Protein AF-A0AAV6YTN3-F1 (afdb_monomer_lite)

pLDDT: mean 78.55, std 11.39, range [34.31, 90.19]

InterPro domains:
  IPR000198 Rho GTPase-activating protein domain [PF00620] (60-173)
  IPR000198 Rho GTPase-activating protein domain [PS50238] (41-180)
  IPR000198 Rho GTPase-activating protein domain [SM00324] (57-180)
  IPR008936 Rho GTPase activation protein [G3DSA:1.10.555.10] (21-176)
  IPR008936 Rho GTPase activation protein [SSF48350] (35-173)

Sequence (180 aa):
MKQVPTLALIELTALWDVLGLDFKRNKAVKRRPADSRLFGVPLNTLLEHDRKLISQTQVPLILQAILNCVEKNGLELQGILRICGSQARIKSLQQRLERNFYAGLFSWDEVNPHDAAGLLKLFLRELPAPLLTAEYLPAFTAVQKITDLKQRLQALNLLILVLPEANRSTLKVPLLDTSL

Foldseek 3Di:
DVCQLVVLVVVLVVLCVVVVHDQAFDDFQQADQDPFPQALDALVSQQVVVCVVPVPDLERPVLVLLVCLLVVQPPPPPQQLNAADDPVVLVVVVVCCSPCVVVVNDDSPPDDSNSSSNNNVRRQVSHSAHLLGRGCVVVLVRLVVDPDPVSSVSSVVSSLSNDDSSSNVNVCVVVPPPPD

Structure (mmCIF, N/CA/C/O backbone):
data_AF-A0AAV6YTN3-F1
#
_entry.id   AF-A0AAV6YTN3-F1
#
loop_
_atom_site.group_PDB
_atom_site.id
_atom_site.type_symbol
_atom_site.label_atom_id
_atom_site.label_alt_id
_atom_site.label_comp_id
_atom_site.label_asym_id
_atom_site.label_entity_id
_atom_site.label_seq_id
_atom_site.pdbx_PDB_ins_code
_atom_site.Cartn_x
_atom_site.Cartn_y
_atom_site.Cartn_z
_atom_site.occupancy
_atom_site.B_iso_or_equiv
_atom_site.auth_seq_id
_atom_site.auth_comp_id
_atom_site.auth_asym_id
_atom_site.auth_atom_id
_atom_site.pdbx_PDB_model_num
ATOM 1 N N . MET A 1 1 ? -9.949 -19.555 10.044 1.00 47.38 1 MET A N 1
ATOM 2 C CA . MET A 1 1 ? -9.501 -18.254 10.601 1.00 47.38 1 MET A CA 1
ATOM 3 C C . MET A 1 1 ? -10.441 -17.068 10.281 1.00 47.38 1 MET A C 1
ATOM 5 O O . MET A 1 1 ? -10.009 -15.927 10.353 1.00 47.38 1 MET A O 1
ATOM 9 N N . LYS A 1 2 ? -11.743 -17.280 9.996 1.00 49.53 2 LYS A N 1
ATOM 10 C CA . LYS A 1 2 ? -12.694 -16.194 9.647 1.00 49.53 2 LYS A CA 1
ATOM 11 C C . LYS A 1 2 ? -13.271 -15.418 10.850 1.00 49.53 2 LYS A C 1
ATOM 13 O O . LYS A 1 2 ? -13.995 -14.456 10.646 1.00 49.53 2 LYS A O 1
ATOM 18 N N . GLN A 1 3 ? -12.974 -15.831 12.086 1.00 57.78 3 GLN A N 1
ATOM 19 C CA . GLN A 1 3 ? -13.574 -15.257 13.302 1.00 57.78 3 GLN A CA 1
ATOM 20 C C . GLN A 1 3 ? -12.859 -13.997 13.812 1.00 57.78 3 GLN A C 1
ATOM 22 O O . GLN A 1 3 ? -13.493 -13.147 14.426 1.00 57.78 3 GLN A O 1
ATOM 27 N N . VAL A 1 4 ? -11.564 -13.846 13.521 1.00 64.75 4 VAL A N 1
ATOM 28 C CA . VAL A 1 4 ? -10.743 -12.718 13.993 1.00 64.75 4 VAL A CA 1
ATOM 29 C C . VAL A 1 4 ? -11.289 -11.346 13.564 1.00 64.75 4 VAL A C 1
ATOM 31 O O . VAL A 1 4 ? -11.424 -10.494 14.438 1.00 64.75 4 VAL A O 1
ATOM 34 N N . PRO A 1 5 ? -11.647 -11.097 12.285 1.00 70.25 5 PRO A N 1
ATOM 35 C CA . PRO A 1 5 ? -12.174 -9.788 11.895 1.00 70.25 5 PRO A CA 1
ATOM 36 C C . PRO A 1 5 ? -13.543 -9.505 12.522 1.00 70.25 5 PRO A C 1
ATOM 38 O O . PRO A 1 5 ? -13.809 -8.369 12.892 1.00 70.25 5 PRO A O 1
ATOM 41 N N . THR A 1 6 ? -14.391 -10.522 12.701 1.00 73.75 6 THR A N 1
ATOM 42 C CA . THR A 1 6 ? -15.710 -10.368 13.335 1.00 73.75 6 THR A CA 1
ATOM 43 C C . THR A 1 6 ? -15.588 -10.013 14.814 1.00 73.75 6 THR A C 1
ATOM 45 O O . THR A 1 6 ? -16.258 -9.097 15.275 1.00 73.75 6 THR A O 1
ATOM 48 N N . LEU A 1 7 ? -14.709 -10.697 15.550 1.00 77.12 7 LEU A N 1
ATOM 49 C CA . LEU A 1 7 ? -14.451 -10.403 16.962 1.00 77.12 7 LEU A CA 1
ATOM 50 C C . LEU A 1 7 ? -13.811 -9.025 17.135 1.00 77.12 7 LEU A C 1
ATOM 52 O O . LEU A 1 7 ? -14.263 -8.243 17.962 1.00 77.12 7 LEU A O 1
ATOM 56 N N . ALA A 1 8 ? -12.821 -8.694 16.300 1.00 78.25 8 ALA A N 1
ATOM 57 C CA . ALA A 1 8 ? -12.204 -7.372 16.312 1.00 78.25 8 ALA A CA 1
ATOM 58 C C . ALA A 1 8 ? -13.229 -6.269 16.026 1.00 78.25 8 ALA A C 1
ATOM 60 O O . ALA A 1 8 ? -13.164 -5.211 16.636 1.00 78.25 8 ALA A O 1
ATOM 61 N N . LEU A 1 9 ? -14.193 -6.521 15.139 1.00 78.31 9 LEU A N 1
ATOM 62 C CA . LEU A 1 9 ? -15.259 -5.578 14.828 1.00 78.31 9 LEU A CA 1
ATOM 63 C C . LEU A 1 9 ? -16.218 -5.363 16.001 1.00 78.31 9 LEU A C 1
ATOM 65 O O . LEU A 1 9 ? -16.607 -4.226 16.233 1.00 78.31 9 LEU A O 1
ATOM 69 N N . ILE A 1 10 ? -16.577 -6.427 16.724 1.00 80.62 10 ILE A N 1
ATOM 70 C CA . ILE A 1 10 ? -17.443 -6.355 17.911 1.00 80.62 10 ILE A CA 1
ATOM 71 C C . ILE A 1 10 ? -16.754 -5.551 19.021 1.00 80.62 10 ILE A C 1
ATOM 73 O O . ILE A 1 10 ? -17.337 -4.607 19.552 1.00 80.62 10 ILE A O 1
ATOM 77 N N . GLU A 1 11 ? -15.496 -5.879 19.316 1.00 82.62 11 GLU A N 1
ATOM 78 C CA . GLU A 1 11 ? -14.662 -5.153 20.283 1.00 82.62 11 GLU A CA 1
ATOM 79 C C . GLU A 1 11 ? -14.491 -3.682 19.888 1.00 82.62 11 GLU A C 1
ATOM 81 O O . GLU A 1 11 ? -14.585 -2.784 20.722 1.00 82.62 11 GLU A O 1
ATOM 86 N N . LEU A 1 12 ? -14.295 -3.417 18.594 1.00 80.94 12 LEU A N 1
ATOM 87 C CA . LEU A 1 12 ? -14.187 -2.064 18.062 1.00 80.94 12 LEU A CA 1
ATOM 88 C C . LEU A 1 12 ? -15.485 -1.279 18.266 1.00 80.94 12 LEU A C 1
ATOM 90 O O . LEU A 1 12 ? -15.439 -0.145 18.728 1.00 80.94 12 LEU A O 1
ATOM 94 N N . THR A 1 13 ? -16.641 -1.866 17.950 1.00 81.19 13 THR A N 1
ATOM 95 C CA . THR A 1 13 ? -17.933 -1.198 18.158 1.00 81.19 13 THR A CA 1
ATOM 96 C C . THR A 1 13 ? -18.202 -0.934 19.636 1.00 81.19 13 THR A C 1
ATOM 98 O O . THR A 1 13 ? -18.560 0.187 19.977 1.00 81.19 13 THR A O 1
ATOM 101 N N . ALA A 1 14 ? -17.908 -1.896 20.516 1.00 83.75 14 ALA A N 1
ATOM 102 C CA . ALA A 1 14 ? -18.061 -1.721 21.958 1.00 83.75 14 ALA A CA 1
ATOM 103 C C . ALA A 1 14 ? -17.159 -0.599 22.500 1.00 83.75 14 ALA A C 1
ATOM 105 O O . ALA A 1 14 ? -17.589 0.220 23.309 1.00 83.75 14 ALA A O 1
ATOM 106 N N . LEU A 1 15 ? -15.914 -0.519 22.020 1.00 81.38 15 LEU A N 1
ATOM 107 C CA . LEU A 1 15 ? -14.994 0.555 22.383 1.00 81.38 15 LEU A CA 1
ATOM 108 C C . LEU A 1 15 ? -15.483 1.921 21.876 1.00 81.38 15 LEU A C 1
ATOM 110 O O . LEU A 1 15 ? -15.355 2.908 22.592 1.00 81.38 15 LEU A O 1
ATOM 114 N N . TRP A 1 16 ? -16.072 1.997 20.680 1.00 80.69 16 TRP A N 1
ATOM 115 C CA . TRP A 1 16 ? -16.677 3.236 20.176 1.00 80.69 16 TRP A CA 1
ATOM 116 C C . TRP A 1 16 ? -17.875 3.682 21.020 1.00 80.69 16 TRP A C 1
ATOM 118 O O . TRP A 1 16 ? -17.958 4.867 21.343 1.00 80.69 16 TRP A O 1
ATOM 128 N N . ASP A 1 17 ? -18.739 2.749 21.430 1.00 82.75 17 ASP A N 1
ATOM 129 C CA . ASP A 1 17 ? -19.892 3.031 22.293 1.00 82.75 17 ASP A CA 1
ATOM 130 C C . ASP A 1 17 ? -19.453 3.572 23.663 1.00 82.75 17 ASP A C 1
ATOM 132 O O . ASP A 1 17 ? -19.973 4.587 24.125 1.00 82.75 17 ASP A O 1
ATOM 136 N N . VAL A 1 18 ? -18.436 2.960 24.285 1.00 83.00 18 VAL A N 1
ATOM 137 C CA . VAL A 1 18 ? -17.857 3.432 25.562 1.00 83.00 18 VAL A CA 1
ATOM 138 C C . VAL A 1 18 ? -17.276 4.843 25.437 1.00 83.00 18 VAL A C 1
ATOM 140 O O . VAL A 1 18 ? -17.338 5.627 26.383 1.00 83.00 18 VAL A O 1
ATOM 143 N N . LEU A 1 19 ? -16.719 5.181 24.274 1.00 77.81 19 LEU A N 1
ATOM 144 C CA . LEU A 1 19 ? -16.116 6.487 24.004 1.00 77.81 19 LEU A CA 1
ATOM 145 C C . LEU A 1 19 ? -17.117 7.530 23.487 1.00 77.81 19 LEU A C 1
ATOM 147 O O . LEU A 1 19 ? -16.717 8.666 23.226 1.00 77.81 19 LEU A O 1
ATOM 151 N N . GLY A 1 20 ? -18.393 7.167 23.314 1.00 73.38 20 GLY A N 1
ATOM 152 C CA . GLY A 1 20 ? -19.415 8.046 22.742 1.00 73.38 20 GLY A CA 1
ATOM 153 C C . GLY A 1 20 ? -19.105 8.474 21.303 1.00 73.38 20 GLY A C 1
ATOM 154 O O . GLY A 1 20 ? -19.479 9.571 20.884 1.00 73.38 20 GLY A O 1
ATOM 155 N N . LEU A 1 21 ? -18.368 7.651 20.552 1.00 73.31 21 LEU A N 1
ATOM 156 C CA . LEU A 1 21 ? -17.976 7.933 19.176 1.00 73.31 21 LEU A CA 1
ATOM 157 C C . LEU A 1 21 ? -18.922 7.241 18.194 1.00 73.31 21 LEU A C 1
ATOM 159 O O . LEU A 1 21 ? -19.184 6.048 18.281 1.00 73.31 21 LEU A O 1
ATOM 163 N N . ASP A 1 22 ? -19.348 7.980 17.173 1.00 67.44 22 ASP A N 1
ATOM 164 C CA . ASP A 1 22 ? -20.139 7.432 16.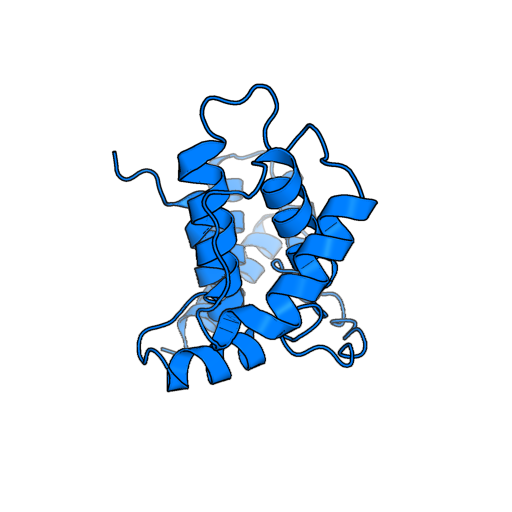073 1.00 67.44 22 ASP A CA 1
ATOM 165 C C . ASP A 1 22 ? -19.269 6.559 15.160 1.00 67.44 22 ASP A C 1
ATOM 167 O O . ASP A 1 22 ? -18.360 7.044 14.466 1.00 67.44 22 ASP A O 1
ATOM 171 N N . PHE A 1 23 ? -19.548 5.258 15.133 1.00 63.81 23 PHE A N 1
ATOM 172 C CA . PHE A 1 23 ? -18.863 4.337 14.242 1.00 63.81 23 PHE A CA 1
ATOM 173 C C . PHE A 1 23 ? -19.469 4.410 12.831 1.00 63.81 23 PHE A C 1
ATOM 175 O O . PHE A 1 23 ? -20.419 3.713 12.473 1.00 63.81 23 PHE A O 1
ATOM 182 N N . LYS A 1 24 ? -18.904 5.289 11.999 1.00 65.62 24 LYS A N 1
ATOM 183 C CA . LYS A 1 24 ? -19.321 5.454 10.600 1.00 65.62 24 LYS A CA 1
ATOM 184 C C . LYS A 1 24 ? -18.522 4.528 9.694 1.00 65.62 24 LYS A C 1
ATOM 186 O O . LYS A 1 24 ? -17.304 4.450 9.808 1.00 65.62 24 LYS A O 1
ATOM 191 N N . ARG A 1 25 ? -19.207 3.874 8.754 1.00 62.53 25 ARG A N 1
ATOM 192 C CA . ARG A 1 25 ? -18.596 3.153 7.630 1.00 62.53 25 ARG A CA 1
ATOM 193 C C . ARG A 1 25 ? -18.998 3.812 6.323 1.00 62.53 25 ARG A C 1
ATOM 195 O O . ARG A 1 25 ? -20.175 4.099 6.117 1.00 62.53 25 ARG A O 1
ATOM 202 N N . ASN A 1 26 ? -18.045 4.019 5.422 1.00 65.50 26 ASN A N 1
ATOM 203 C CA . ASN A 1 26 ? -18.368 4.485 4.074 1.00 65.50 26 ASN A CA 1
ATOM 204 C C . ASN A 1 26 ? -18.671 3.309 3.146 1.00 65.50 26 ASN A C 1
ATOM 206 O O . ASN A 1 26 ? -18.042 2.255 3.220 1.00 65.50 26 ASN A O 1
ATOM 210 N N . LYS A 1 27 ? -19.575 3.518 2.186 1.00 54.75 27 LYS A N 1
ATOM 211 C CA . LYS A 1 27 ? -19.738 2.584 1.069 1.00 54.75 27 LYS A CA 1
ATOM 212 C C . LYS A 1 27 ? -18.446 2.591 0.249 1.00 54.75 27 LYS A C 1
ATOM 214 O O . LYS A 1 27 ? -18.017 3.648 -0.215 1.00 54.75 27 LYS A O 1
ATOM 219 N N . ALA A 1 28 ? -17.811 1.433 0.080 1.00 58.12 28 ALA A N 1
ATOM 220 C CA . ALA A 1 28 ? -16.585 1.334 -0.702 1.00 58.12 28 ALA A CA 1
ATOM 221 C C . ALA A 1 28 ? -16.853 1.732 -2.164 1.00 58.12 28 ALA A C 1
ATOM 223 O O . ALA A 1 28 ? -17.502 1.000 -2.914 1.00 58.12 28 ALA A O 1
ATOM 224 N N . VAL A 1 29 ? -16.352 2.899 -2.578 1.00 55.47 29 VAL A N 1
ATOM 225 C CA . VAL A 1 29 ? -16.384 3.319 -3.981 1.00 55.47 29 VAL A CA 1
ATOM 226 C C . VAL A 1 29 ? -15.325 2.510 -4.721 1.00 55.47 29 VAL A C 1
ATOM 228 O O . VAL A 1 29 ? -14.130 2.775 -4.601 1.00 55.47 29 VAL A O 1
ATOM 231 N N . LYS A 1 30 ? -15.761 1.489 -5.462 1.00 54.38 30 LYS A N 1
ATOM 232 C CA . LYS A 1 30 ? -14.887 0.716 -6.349 1.00 54.38 30 LYS A CA 1
ATOM 233 C C . LYS A 1 30 ? -14.545 1.586 -7.557 1.00 54.38 30 LYS A C 1
ATOM 235 O O . LYS A 1 30 ? -15.427 1.894 -8.358 1.00 54.38 30 LYS A O 1
ATOM 240 N N . ARG A 1 31 ? -13.285 2.003 -7.694 1.00 57.72 31 ARG A N 1
ATOM 241 C CA . ARG A 1 31 ? -12.811 2.600 -8.951 1.00 57.72 31 ARG A CA 1
ATOM 242 C C . ARG A 1 31 ? -12.774 1.516 -10.029 1.00 57.72 31 ARG A C 1
ATOM 244 O O . ARG A 1 31 ? -12.518 0.352 -9.719 1.00 57.72 31 ARG A O 1
ATOM 251 N N . ARG A 1 32 ? -13.075 1.889 -11.279 1.00 52.12 32 ARG A N 1
ATOM 252 C CA . ARG A 1 32 ? -13.002 0.953 -12.410 1.00 52.12 32 ARG A CA 1
ATOM 253 C C . ARG A 1 32 ? -11.574 0.393 -12.498 1.00 52.12 32 ARG A C 1
ATOM 255 O O . ARG A 1 32 ? -10.643 1.188 -12.374 1.00 52.12 32 ARG A O 1
ATOM 262 N N . PRO A 1 33 ? -11.399 -0.928 -12.675 1.00 55.22 33 PRO A N 1
ATOM 263 C CA . PRO A 1 33 ? -10.077 -1.494 -12.901 1.00 55.22 33 PRO A CA 1
ATOM 264 C C . PRO A 1 33 ? -9.493 -0.885 -14.178 1.00 55.22 33 PRO A C 1
ATOM 266 O O . PRO A 1 33 ? -10.201 -0.749 -15.179 1.00 55.22 33 PRO A O 1
ATOM 269 N N . ALA A 1 34 ? -8.234 -0.459 -14.116 1.00 57.00 34 ALA A N 1
ATOM 270 C CA . ALA A 1 34 ? -7.503 -0.041 -15.306 1.00 57.00 34 ALA A CA 1
ATOM 271 C C . ALA A 1 34 ? -7.231 -1.265 -16.199 1.00 57.00 34 ALA A C 1
ATOM 273 O O . ALA A 1 34 ? -7.114 -2.378 -15.689 1.00 57.00 34 ALA A O 1
ATOM 274 N N . ASP A 1 35 ? -7.084 -1.060 -17.512 1.00 57.66 35 ASP A N 1
ATOM 275 C CA . ASP A 1 35 ? -6.676 -2.092 -18.487 1.00 57.66 35 ASP A CA 1
ATOM 276 C C . ASP A 1 35 ? -5.165 -2.407 -18.371 1.00 57.66 35 ASP A C 1
ATOM 278 O O . ASP A 1 35 ? -4.413 -2.444 -19.340 1.00 57.66 35 ASP A O 1
ATOM 282 N N . SER A 1 36 ? -4.679 -2.531 -17.137 1.00 65.62 36 SER A N 1
ATOM 283 C CA . SER A 1 36 ? -3.283 -2.788 -16.805 1.00 65.62 36 SER A CA 1
ATOM 284 C C . SER A 1 36 ? -3.159 -4.115 -16.068 1.00 65.62 36 SER A C 1
ATOM 286 O O . SER A 1 36 ? -4.087 -4.587 -15.416 1.00 65.62 36 SER A O 1
ATOM 288 N N . ARG A 1 37 ? -1.989 -4.746 -16.201 1.00 72.50 37 ARG A N 1
ATOM 289 C CA . ARG A 1 37 ? -1.672 -6.042 -15.586 1.00 72.50 37 ARG A CA 1
ATOM 290 C C . ARG A 1 37 ? -1.048 -5.917 -14.195 1.00 72.50 37 ARG A C 1
ATOM 292 O O . ARG A 1 37 ? -0.989 -6.913 -13.485 1.00 72.50 37 ARG A O 1
ATOM 299 N N . LEU A 1 38 ? -0.577 -4.727 -13.813 1.00 81.38 38 LEU A N 1
ATOM 300 C CA . LEU A 1 38 ? 0.134 -4.497 -12.546 1.00 81.38 38 LEU A CA 1
ATOM 301 C C . LEU A 1 38 ? -0.414 -3.300 -11.768 1.00 81.38 38 LEU A C 1
ATOM 303 O O . LEU A 1 38 ? -0.691 -3.415 -10.576 1.00 81.38 38 LEU A O 1
ATOM 307 N N . PHE A 1 39 ? -0.565 -2.149 -12.422 1.00 84.88 39 PHE A N 1
ATOM 308 C CA . PHE A 1 39 ? -1.010 -0.910 -11.783 1.00 84.88 39 PHE A CA 1
ATOM 309 C C . PHE A 1 39 ? -2.524 -0.760 -11.936 1.00 84.88 39 PHE A C 1
ATOM 311 O O . PHE A 1 39 ? -3.102 -1.153 -12.940 1.00 84.88 39 PHE A O 1
ATOM 318 N N . GLY A 1 40 ? -3.214 -0.231 -10.925 1.00 82.50 40 GLY A N 1
ATOM 319 C CA . GLY A 1 40 ? -4.677 -0.094 -10.985 1.00 82.50 40 GLY A CA 1
ATOM 320 C C . GLY A 1 40 ? -5.473 -1.402 -10.904 1.00 82.50 40 GLY A C 1
ATOM 321 O O . GLY A 1 40 ? -6.697 -1.389 -11.051 1.00 82.50 40 GLY A O 1
ATOM 322 N N . VAL A 1 41 ? -4.800 -2.518 -10.618 1.00 84.81 41 VAL A N 1
ATOM 323 C CA . VAL A 1 41 ? -5.403 -3.837 -10.392 1.00 84.81 41 VAL A CA 1
ATOM 324 C C . VAL A 1 41 ? -5.708 -4.017 -8.896 1.00 84.81 41 VAL A C 1
ATOM 326 O O . VAL A 1 41 ? -4.932 -3.565 -8.050 1.00 84.81 41 VAL A O 1
ATOM 329 N N . PRO A 1 42 ? -6.829 -4.658 -8.511 1.00 85.00 42 PRO A N 1
ATOM 330 C CA . PRO A 1 42 ? -7.098 -4.975 -7.111 1.00 85.00 42 PRO A CA 1
ATOM 331 C C . PRO A 1 42 ? -5.997 -5.846 -6.488 1.00 85.00 42 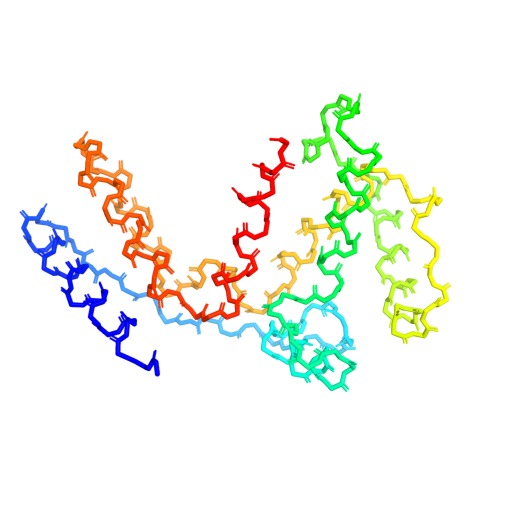PRO A C 1
ATOM 333 O O . PRO A 1 42 ? -5.562 -6.823 -7.094 1.00 85.00 42 PRO A O 1
ATOM 336 N N . LEU A 1 43 ? -5.617 -5.554 -5.236 1.00 84.12 43 LEU A N 1
ATOM 337 C CA . LEU A 1 43 ? -4.589 -6.315 -4.505 1.00 84.12 43 LEU A CA 1
ATOM 338 C C . LEU A 1 43 ? -4.869 -7.821 -4.474 1.00 84.12 43 LEU A C 1
ATOM 340 O O . LEU A 1 43 ? -3.947 -8.609 -4.631 1.00 84.12 43 LEU A O 1
ATOM 344 N N . ASN A 1 44 ? -6.134 -8.222 -4.309 1.00 83.31 44 ASN A N 1
ATOM 345 C CA . ASN A 1 44 ? -6.509 -9.637 -4.317 1.00 83.31 44 ASN A CA 1
ATOM 346 C C . ASN A 1 44 ? -6.153 -10.309 -5.647 1.00 83.31 44 ASN A C 1
ATOM 348 O O . ASN A 1 44 ? -5.559 -11.375 -5.632 1.00 83.31 44 ASN A O 1
ATOM 352 N N . THR A 1 45 ? -6.431 -9.654 -6.775 1.00 85.69 45 THR A N 1
ATOM 353 C CA . THR A 1 45 ? -6.133 -10.188 -8.109 1.00 85.69 45 THR A CA 1
ATOM 354 C C . THR A 1 45 ? -4.629 -10.292 -8.354 1.00 85.69 45 THR A C 1
ATOM 356 O O . THR A 1 45 ? -4.169 -11.300 -8.887 1.00 85.69 45 THR A O 1
ATOM 359 N N . LEU A 1 46 ? -3.851 -9.294 -7.912 1.00 85.12 46 LEU A N 1
ATOM 360 C CA . LEU A 1 46 ? -2.385 -9.363 -7.952 1.00 85.12 46 LEU A CA 1
ATOM 361 C C . LEU A 1 46 ? -1.864 -10.534 -7.109 1.00 85.12 46 LEU A C 1
ATOM 363 O O . LEU A 1 46 ? -1.066 -11.330 -7.588 1.00 85.12 46 LEU A O 1
ATOM 367 N N . LEU A 1 47 ? -2.374 -10.696 -5.886 1.00 85.88 47 LEU A N 1
ATOM 368 C CA . LEU A 1 47 ? -1.992 -11.796 -5.000 1.00 85.88 47 LEU A CA 1
ATOM 369 C C . LEU A 1 47 ? -2.393 -13.167 -5.543 1.00 85.88 47 LEU A C 1
ATOM 371 O O . LEU A 1 47 ? -1.636 -14.117 -5.396 1.00 85.88 47 LEU A O 1
ATOM 375 N N . GLU A 1 48 ? -3.567 -13.302 -6.153 1.00 85.94 48 GLU A N 1
ATOM 376 C CA . GLU A 1 48 ? -4.003 -14.551 -6.783 1.00 85.94 48 GLU A CA 1
ATOM 377 C C . GLU A 1 48 ? -3.082 -14.948 -7.937 1.00 85.94 48 GLU A C 1
ATOM 379 O O . GLU A 1 48 ? -2.768 -16.127 -8.091 1.00 85.94 48 GLU A O 1
ATOM 384 N N . HIS A 1 49 ? -2.630 -13.976 -8.731 1.00 84.94 49 HIS A N 1
ATOM 385 C CA . HIS A 1 49 ? -1.648 -14.208 -9.783 1.00 84.94 49 HIS A CA 1
ATOM 386 C C . HIS A 1 49 ? -0.278 -14.580 -9.197 1.00 84.94 49 HIS A C 1
ATOM 388 O O . HIS A 1 49 ? 0.296 -15.601 -9.569 1.00 84.94 49 HIS A O 1
ATOM 394 N N . ASP A 1 50 ? 0.205 -13.818 -8.217 1.00 86.19 50 ASP A N 1
ATOM 395 C CA . ASP A 1 50 ? 1.504 -14.044 -7.581 1.00 86.19 50 ASP A CA 1
ATOM 396 C C . ASP A 1 50 ? 1.562 -15.369 -6.811 1.00 86.19 50 ASP A C 1
ATOM 398 O O . ASP A 1 50 ? 2.598 -16.028 -6.799 1.00 86.19 50 ASP A O 1
ATOM 402 N N . ARG A 1 51 ? 0.449 -15.812 -6.215 1.00 85.31 51 ARG A N 1
ATOM 403 C CA . ARG A 1 51 ? 0.340 -17.110 -5.528 1.00 85.31 51 ARG A CA 1
ATOM 404 C C . ARG A 1 51 ? 0.453 -18.304 -6.468 1.00 85.31 51 ARG A C 1
ATOM 406 O O . ARG A 1 51 ? 0.837 -19.376 -6.016 1.00 85.31 51 ARG A O 1
ATOM 413 N N . LYS A 1 52 ? 0.144 -18.141 -7.759 1.00 83.94 52 LYS A N 1
ATOM 414 C CA . LYS A 1 52 ? 0.388 -19.191 -8.765 1.00 83.94 52 LYS A CA 1
ATOM 415 C C . LYS A 1 52 ? 1.876 -19.371 -9.053 1.00 83.94 52 LYS A C 1
ATOM 417 O O . LYS A 1 52 ? 2.278 -20.458 -9.443 1.00 83.94 52 LYS A O 1
ATOM 422 N N . LEU A 1 53 ? 2.667 -18.314 -8.875 1.00 81.19 53 LEU A N 1
ATOM 423 C CA . LEU A 1 53 ? 4.119 -18.350 -9.039 1.00 81.19 53 LEU A CA 1
ATOM 424 C C . LEU A 1 53 ? 4.799 -18.788 -7.736 1.00 81.19 53 LEU A C 1
ATOM 426 O O . LEU A 1 53 ? 5.686 -19.633 -7.751 1.00 81.19 53 LEU A O 1
ATOM 430 N N . ILE A 1 54 ? 4.367 -18.219 -6.608 1.00 81.06 54 ILE A N 1
ATOM 431 C CA . ILE A 1 54 ? 4.936 -18.437 -5.278 1.00 81.06 54 ILE A CA 1
ATOM 432 C C . ILE A 1 54 ? 3.786 -18.641 -4.282 1.00 81.06 54 ILE A C 1
ATOM 434 O O . ILE A 1 54 ? 3.158 -17.689 -3.819 1.00 81.06 54 ILE A O 1
ATOM 438 N N . SER A 1 55 ? 3.523 -19.896 -3.916 1.00 72.25 55 SER A N 1
ATOM 439 C CA . SER A 1 55 ? 2.341 -20.320 -3.145 1.00 72.25 55 SER A CA 1
ATOM 440 C C . SER A 1 55 ? 2.158 -19.636 -1.782 1.00 72.25 55 SER A C 1
ATOM 442 O O . SER A 1 55 ? 1.042 -19.587 -1.268 1.00 72.25 55 SER A O 1
ATOM 444 N N . GLN A 1 56 ? 3.225 -19.095 -1.187 1.00 74.94 56 GLN A N 1
ATOM 445 C CA . GLN A 1 56 ? 3.194 -18.437 0.127 1.00 74.94 56 GLN A CA 1
ATOM 446 C C . GLN A 1 56 ? 3.125 -16.901 0.055 1.00 74.94 56 GLN A C 1
ATOM 448 O O . GLN A 1 56 ? 3.241 -16.233 1.082 1.00 74.94 56 GLN A O 1
ATOM 453 N N . THR A 1 57 ? 2.893 -16.315 -1.124 1.00 78.94 57 THR A N 1
ATOM 454 C CA . THR A 1 57 ? 2.845 -14.856 -1.276 1.00 78.94 57 THR A CA 1
ATOM 455 C C . THR A 1 57 ? 1.627 -14.243 -0.577 1.00 78.94 57 THR A C 1
ATOM 457 O O . THR A 1 57 ? 0.467 -14.494 -0.926 1.00 78.94 57 THR A O 1
ATOM 460 N N . GLN A 1 58 ? 1.897 -13.400 0.422 1.00 78.88 58 GLN A N 1
ATOM 461 C CA . GLN A 1 58 ? 0.887 -12.631 1.161 1.00 78.88 58 GLN A CA 1
ATOM 462 C C . GLN A 1 58 ? 0.851 -11.145 0.780 1.00 78.88 58 GLN A C 1
ATOM 464 O O . GLN A 1 58 ? -0.113 -10.457 1.113 1.00 78.88 58 GLN A O 1
ATOM 469 N N . VAL A 1 59 ? 1.878 -10.658 0.079 1.00 84.69 59 VAL A N 1
ATOM 470 C CA . VAL A 1 59 ? 2.025 -9.264 -0.366 1.00 84.69 59 VAL A CA 1
ATOM 471 C C . VAL A 1 59 ? 2.431 -9.257 -1.836 1.00 84.69 59 VAL A C 1
ATOM 473 O O . VAL A 1 59 ? 3.304 -10.050 -2.181 1.00 84.69 59 VAL A O 1
ATOM 476 N N . PRO A 1 60 ? 1.848 -8.405 -2.702 1.00 87.31 60 PRO A N 1
ATOM 477 C CA . PRO A 1 60 ? 2.169 -8.423 -4.125 1.00 87.31 60 PRO A CA 1
ATOM 478 C C . PRO A 1 60 ? 3.672 -8.298 -4.382 1.00 87.31 60 PRO A C 1
ATOM 480 O O . PRO A 1 60 ? 4.328 -7.427 -3.806 1.00 87.31 60 PRO A O 1
ATOM 483 N N . LEU A 1 61 ? 4.209 -9.132 -5.270 1.00 86.94 61 LEU A N 1
ATOM 484 C CA . LEU A 1 61 ? 5.646 -9.200 -5.557 1.00 86.94 61 LEU A CA 1
ATOM 485 C C . LEU A 1 61 ? 6.180 -7.864 -6.069 1.00 86.94 61 LEU A C 1
ATOM 487 O O . LEU A 1 61 ? 7.285 -7.462 -5.720 1.00 86.94 61 LEU A O 1
ATOM 491 N N . ILE A 1 62 ? 5.373 -7.144 -6.852 1.00 88.06 62 ILE A N 1
ATOM 492 C CA . ILE A 1 62 ? 5.724 -5.809 -7.342 1.00 88.06 62 ILE A CA 1
ATOM 493 C C . ILE A 1 62 ? 5.974 -4.834 -6.192 1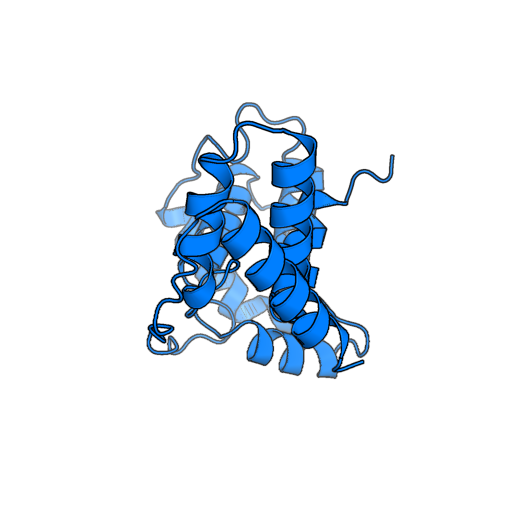.00 88.06 62 ILE A C 1
ATOM 495 O O . ILE A 1 62 ? 6.917 -4.051 -6.243 1.00 88.06 62 ILE A O 1
ATOM 499 N N . LEU A 1 63 ? 5.174 -4.909 -5.127 1.00 87.50 63 LEU A N 1
ATOM 500 C CA . LEU A 1 63 ? 5.347 -4.035 -3.978 1.00 87.50 63 LEU A CA 1
ATOM 501 C C . LEU A 1 63 ? 6.609 -4.399 -3.197 1.00 87.50 63 LEU A C 1
ATOM 503 O O . LEU A 1 63 ? 7.354 -3.501 -2.818 1.00 87.50 63 LEU A O 1
ATOM 507 N N . GLN A 1 64 ? 6.867 -5.697 -3.007 1.00 87.12 64 GLN A N 1
ATOM 508 C CA . GLN A 1 64 ? 8.091 -6.174 -2.359 1.00 87.12 64 GLN A CA 1
ATOM 509 C C . GLN A 1 64 ? 9.338 -5.724 -3.131 1.00 87.12 64 GLN A C 1
ATOM 511 O O . GLN A 1 64 ? 10.285 -5.227 -2.534 1.00 87.12 64 GLN A O 1
ATOM 516 N N . ALA A 1 65 ? 9.320 -5.822 -4.463 1.00 87.81 65 ALA A N 1
ATOM 517 C CA . ALA A 1 65 ? 10.437 -5.406 -5.305 1.00 87.81 65 ALA A CA 1
ATOM 518 C C . ALA A 1 65 ? 10.694 -3.890 -5.241 1.00 87.81 65 ALA A C 1
ATOM 520 O O . ALA A 1 65 ? 11.843 -3.464 -5.124 1.00 87.81 65 ALA A O 1
ATOM 521 N N . ILE A 1 66 ? 9.631 -3.073 -5.263 1.00 88.62 66 ILE A N 1
ATOM 522 C CA . ILE A 1 66 ? 9.750 -1.616 -5.114 1.00 88.62 66 ILE A CA 1
ATOM 523 C C . ILE A 1 66 ? 10.301 -1.258 -3.729 1.00 88.62 66 ILE A C 1
ATOM 525 O O . ILE A 1 66 ? 11.195 -0.419 -3.643 1.00 88.62 66 ILE A O 1
ATOM 529 N N . LEU A 1 67 ? 9.780 -1.874 -2.662 1.00 86.56 67 LEU A N 1
ATOM 530 C CA . LEU A 1 67 ? 10.231 -1.621 -1.291 1.00 86.56 67 LEU A CA 1
ATOM 531 C C . LEU A 1 67 ? 11.698 -2.003 -1.115 1.00 86.56 67 LEU A C 1
ATOM 533 O O . LEU A 1 67 ? 12.489 -1.136 -0.764 1.00 86.56 67 LEU A O 1
ATOM 537 N N . ASN A 1 68 ? 12.086 -3.208 -1.529 1.00 85.75 68 ASN A N 1
ATOM 538 C CA . ASN A 1 68 ? 13.472 -3.664 -1.469 1.00 85.75 68 ASN A CA 1
ATOM 539 C C . ASN A 1 68 ? 14.429 -2.735 -2.242 1.00 85.75 68 ASN A C 1
ATOM 541 O O . ASN A 1 68 ? 15.535 -2.454 -1.791 1.00 85.75 68 ASN A O 1
ATOM 545 N N . CYS A 1 69 ? 14.005 -2.199 -3.393 1.00 85.56 69 CYS A N 1
ATOM 546 C CA . CYS A 1 69 ? 14.791 -1.205 -4.131 1.00 85.56 69 CYS A CA 1
ATOM 547 C C . CYS A 1 69 ? 14.950 0.115 -3.354 1.00 85.56 69 CYS A C 1
ATOM 549 O O . CYS A 1 69 ? 16.020 0.726 -3.388 1.00 85.56 69 CYS A O 1
ATOM 551 N N . VAL A 1 70 ? 13.893 0.577 -2.680 1.00 85.62 70 VAL A N 1
ATOM 552 C CA . VAL A 1 70 ? 13.925 1.791 -1.849 1.00 85.62 70 VAL A CA 1
ATOM 553 C C . VAL A 1 70 ? 14.751 1.565 -0.581 1.00 85.62 70 VAL A C 1
ATOM 555 O O . VAL A 1 70 ? 15.462 2.472 -0.168 1.00 85.62 70 VAL A O 1
ATOM 558 N N . GLU A 1 71 ? 14.710 0.379 0.012 1.00 83.44 71 GLU A N 1
ATOM 559 C CA . GLU A 1 71 ? 15.479 0.038 1.211 1.00 83.44 71 GLU A CA 1
ATOM 560 C C . GLU A 1 71 ? 16.969 -0.109 0.893 1.00 83.44 71 GLU A C 1
ATOM 562 O O . GLU A 1 71 ? 17.798 0.559 1.505 1.00 83.44 71 GLU A O 1
ATOM 567 N N . LYS A 1 72 ? 17.321 -0.888 -0.136 1.00 81.56 72 LYS A N 1
ATOM 568 C CA . LYS A 1 72 ? 18.720 -1.127 -0.523 1.00 81.56 72 LYS A CA 1
ATOM 569 C C . LYS A 1 72 ? 19.451 0.157 -0.921 1.00 81.56 72 LYS A C 1
ATOM 571 O O . LYS A 1 72 ? 20.601 0.347 -0.544 1.00 81.56 72 LYS A O 1
ATOM 576 N N . ASN A 1 73 ? 18.794 1.025 -1.693 1.00 77.31 73 ASN A N 1
ATOM 577 C CA . ASN A 1 73 ? 19.456 2.170 -2.325 1.00 77.31 73 ASN A CA 1
ATOM 578 C C . ASN A 1 73 ? 18.999 3.531 -1.769 1.00 77.31 73 ASN A C 1
ATOM 580 O O . ASN A 1 73 ? 19.590 4.551 -2.106 1.00 77.31 73 ASN A O 1
ATOM 584 N N . GLY A 1 74 ? 17.919 3.588 -0.985 1.00 73.75 74 GLY A N 1
ATOM 585 C CA . GLY A 1 74 ? 17.265 4.837 -0.580 1.00 73.75 74 GLY A CA 1
ATOM 586 C C . GLY A 1 74 ? 17.456 5.245 0.880 1.00 73.75 74 GLY A C 1
ATOM 587 O O . GLY A 1 74 ? 17.170 6.399 1.193 1.00 73.75 74 GLY A O 1
ATOM 588 N N . LEU A 1 75 ? 17.942 4.363 1.761 1.00 75.81 75 LEU A N 1
ATOM 589 C CA . LEU A 1 75 ? 18.105 4.673 3.191 1.00 75.81 75 LEU A CA 1
ATOM 590 C C . LEU A 1 75 ? 19.165 5.752 3.459 1.00 75.81 75 LEU A C 1
ATOM 592 O O . LEU A 1 75 ? 18.991 6.572 4.356 1.00 75.81 75 LEU A O 1
ATOM 596 N N . GLU A 1 76 ? 20.221 5.805 2.648 1.00 72.88 76 GLU A N 1
ATOM 597 C CA . GLU A 1 76 ? 21.283 6.816 2.762 1.00 72.88 76 GLU A CA 1
ATOM 598 C C . GLU A 1 76 ? 20.961 8.115 1.995 1.00 72.88 76 GLU A C 1
ATOM 600 O O . GLU A 1 76 ? 21.678 9.112 2.096 1.00 72.88 76 GLU A O 1
ATOM 605 N N . LEU A 1 77 ? 19.862 8.138 1.229 1.00 77.94 77 LEU A N 1
ATOM 606 C CA . LEU A 1 77 ? 19.475 9.277 0.400 1.00 77.94 77 LEU A CA 1
ATOM 607 C C . LEU A 1 77 ? 18.640 10.297 1.174 1.00 77.94 77 LEU A C 1
ATOM 609 O O . LEU A 1 77 ? 17.562 10.013 1.705 1.00 77.94 77 LEU A O 1
ATOM 613 N N . GLN A 1 78 ? 19.097 11.550 1.154 1.00 76.31 78 GLN A N 1
ATOM 614 C CA . GLN A 1 78 ? 18.393 12.641 1.812 1.00 76.31 78 GLN A CA 1
ATOM 615 C C . GLN A 1 78 ? 16.986 12.827 1.223 1.00 76.31 78 GLN A C 1
ATOM 617 O O . GLN A 1 78 ? 16.796 13.094 0.038 1.00 76.31 78 GLN A O 1
ATOM 622 N N . GLY A 1 79 ? 15.971 12.754 2.084 1.00 78.19 79 GLY A N 1
ATOM 623 C CA . GLY A 1 79 ? 14.593 13.037 1.694 1.00 78.19 79 GLY A CA 1
ATOM 624 C C . GLY A 1 79 ? 13.949 11.966 0.812 1.00 78.19 79 GLY A C 1
ATOM 625 O O . GLY A 1 79 ? 13.029 12.301 0.062 1.00 78.19 79 GLY A O 1
ATOM 626 N N . ILE A 1 80 ? 14.379 10.704 0.902 1.00 79.31 80 ILE A N 1
ATOM 627 C CA . ILE A 1 80 ? 13.641 9.566 0.339 1.00 79.31 80 ILE A CA 1
ATOM 628 C C . ILE A 1 80 ? 12.156 9.618 0.759 1.00 79.31 80 ILE A C 1
ATOM 630 O O . ILE A 1 80 ? 11.820 10.086 1.846 1.00 79.31 80 ILE A O 1
ATOM 634 N N . LEU A 1 81 ? 11.243 9.240 -0.146 1.00 77.12 81 LEU A N 1
ATOM 635 C CA . LEU A 1 81 ? 9.772 9.365 -0.025 1.00 77.12 81 LEU A CA 1
ATOM 636 C C . LEU A 1 81 ? 9.207 10.802 0.053 1.00 77.12 81 LEU A C 1
ATOM 638 O O . LEU A 1 81 ? 8.088 11.024 -0.427 1.00 77.12 81 LEU A O 1
ATOM 642 N N . ARG A 1 82 ? 9.968 11.789 0.545 1.00 80.25 82 ARG A N 1
ATOM 643 C CA . ARG A 1 82 ? 9.601 13.218 0.557 1.00 80.25 82 ARG A CA 1
ATOM 644 C C . ARG A 1 82 ? 9.842 13.880 -0.800 1.00 80.25 82 ARG A C 1
ATOM 646 O O . ARG A 1 82 ? 8.935 14.491 -1.360 1.00 80.25 82 ARG A O 1
ATOM 653 N N . ILE A 1 83 ? 11.051 13.742 -1.337 1.00 78.06 83 ILE A N 1
ATOM 654 C CA . ILE A 1 83 ? 11.442 14.276 -2.643 1.00 78.06 83 ILE A CA 1
ATOM 655 C C . ILE A 1 83 ? 10.896 13.343 -3.723 1.00 78.06 83 ILE A C 1
ATOM 657 O O . ILE A 1 83 ? 11.049 12.122 -3.654 1.00 78.06 83 ILE A O 1
ATOM 661 N N . CYS A 1 84 ? 10.204 13.915 -4.706 1.00 71.50 84 CYS A N 1
ATOM 662 C CA . CYS A 1 84 ? 9.662 13.154 -5.824 1.00 71.50 84 CYS A CA 1
ATOM 663 C C . CYS A 1 84 ? 10.671 13.107 -6.970 1.00 71.50 84 CYS A C 1
ATOM 665 O O . CYS A 1 84 ? 11.219 14.137 -7.359 1.00 71.50 84 CYS A O 1
ATOM 667 N N . GLY A 1 85 ? 10.855 11.917 -7.538 1.00 76.38 85 GLY A N 1
ATOM 668 C CA . GLY A 1 85 ? 11.499 11.750 -8.833 1.00 76.38 85 GLY A CA 1
ATOM 669 C C . GLY A 1 85 ? 10.738 12.444 -9.971 1.00 76.38 85 GLY A C 1
ATOM 670 O O . GLY A 1 85 ? 9.621 12.944 -9.799 1.00 76.38 85 GLY A O 1
ATOM 671 N N . SER A 1 86 ? 11.330 12.463 -11.165 1.00 87.69 86 SER A N 1
ATOM 672 C CA . SER A 1 86 ? 10.687 13.058 -12.342 1.00 87.69 86 SER A CA 1
ATOM 673 C C . SER A 1 86 ? 9.450 12.253 -12.735 1.00 87.69 86 SER A C 1
ATOM 675 O O . SER A 1 86 ? 9.540 11.047 -12.967 1.00 87.69 86 SER A O 1
ATOM 677 N N . GLN A 1 87 ? 8.298 12.916 -12.885 1.00 86.56 87 GLN A N 1
ATOM 678 C CA . GLN A 1 87 ? 7.051 12.247 -13.280 1.00 86.56 87 GLN A CA 1
ATOM 679 C C . GLN A 1 87 ? 7.181 11.496 -14.613 1.00 86.56 87 GLN A C 1
ATOM 681 O O . GLN A 1 87 ? 6.601 10.424 -14.770 1.00 86.56 87 GLN A O 1
ATOM 686 N N . ALA A 1 88 ? 7.966 12.027 -15.557 1.00 88.50 88 ALA A N 1
ATOM 687 C CA . ALA A 1 88 ? 8.224 11.372 -16.836 1.00 88.50 88 ALA A CA 1
ATOM 688 C C . ALA A 1 88 ? 9.002 10.057 -16.655 1.00 88.50 88 ALA A C 1
ATOM 690 O O . ALA A 1 88 ? 8.649 9.044 -17.260 1.00 88.50 88 ALA A O 1
ATOM 691 N N . ARG A 1 89 ? 10.012 10.047 -15.772 1.00 89.19 89 ARG A N 1
ATOM 692 C CA . ARG A 1 89 ? 10.779 8.833 -15.457 1.00 89.19 89 ARG A CA 1
ATOM 693 C C . ARG A 1 89 ? 9.931 7.813 -14.713 1.00 89.19 89 ARG A C 1
ATOM 695 O O . ARG A 1 89 ? 9.956 6.649 -15.086 1.00 89.19 89 ARG A O 1
ATOM 702 N N . ILE A 1 90 ? 9.117 8.248 -13.750 1.00 90.00 90 ILE A N 1
ATOM 703 C CA . ILE A 1 90 ? 8.197 7.365 -13.016 1.00 90.00 90 ILE A CA 1
ATOM 704 C C . ILE A 1 90 ? 7.199 6.696 -13.976 1.00 90.00 90 ILE A C 1
ATOM 706 O O . ILE A 1 90 ? 7.003 5.487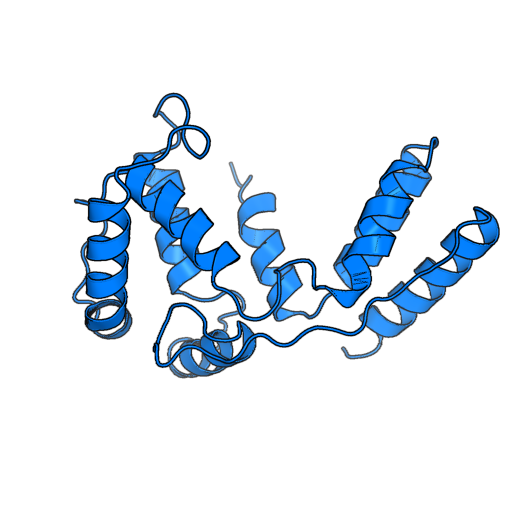 -13.899 1.00 90.00 90 ILE A O 1
ATOM 710 N N . LYS A 1 91 ? 6.608 7.442 -14.923 1.00 88.69 91 LYS A N 1
ATOM 711 C CA . LYS A 1 91 ? 5.707 6.863 -15.938 1.00 88.69 91 LYS A CA 1
ATOM 712 C C . LYS A 1 91 ? 6.419 5.891 -16.882 1.00 88.69 91 LYS A C 1
ATOM 714 O O . LYS A 1 91 ? 5.878 4.837 -17.195 1.00 88.69 91 LYS A O 1
ATOM 719 N N . SER A 1 92 ? 7.632 6.222 -17.324 1.00 89.75 92 SER A N 1
ATOM 720 C CA . SER A 1 92 ? 8.438 5.311 -18.150 1.00 89.75 92 SER A CA 1
ATOM 721 C C . SER A 1 92 ? 8.776 4.021 -17.390 1.00 89.75 92 SER A C 1
ATOM 723 O O . SER A 1 92 ? 8.643 2.918 -17.923 1.00 89.75 92 SER A O 1
ATOM 725 N N . LEU A 1 93 ? 9.129 4.144 -16.108 1.00 90.06 93 LEU A N 1
ATOM 726 C CA . LEU A 1 93 ? 9.406 3.025 -15.211 1.00 90.06 93 LEU A CA 1
ATOM 727 C C . LEU A 1 93 ? 8.179 2.123 -15.033 1.00 90.06 93 LEU A C 1
ATOM 729 O O . LEU A 1 93 ? 8.293 0.907 -15.162 1.00 90.06 93 LEU A O 1
ATOM 733 N N . GLN A 1 94 ? 7.006 2.722 -14.815 1.00 90.19 94 GLN A N 1
ATOM 734 C CA . GLN A 1 94 ? 5.724 2.022 -14.744 1.00 90.19 94 GLN A CA 1
ATOM 735 C C . GLN A 1 94 ? 5.477 1.174 -15.999 1.00 90.19 94 GLN A C 1
ATOM 737 O O . GLN A 1 94 ? 5.269 -0.031 -15.888 1.00 90.19 94 GLN A O 1
ATOM 742 N N . GLN A 1 95 ? 5.580 1.767 -17.193 1.00 88.81 95 GLN A N 1
ATOM 743 C CA . GLN A 1 95 ? 5.356 1.052 -18.457 1.00 88.81 95 GLN A CA 1
ATOM 744 C C . GLN A 1 95 ? 6.361 -0.084 -18.684 1.00 88.81 95 GLN A C 1
ATOM 746 O O . GLN A 1 95 ? 6.007 -1.144 -19.204 1.00 88.81 95 GLN A O 1
ATOM 751 N N . ARG A 1 96 ? 7.629 0.118 -18.301 1.00 88.81 96 ARG A N 1
ATOM 752 C CA . ARG A 1 96 ? 8.657 -0.933 -18.364 1.00 88.81 96 ARG A CA 1
ATOM 753 C C . ARG A 1 96 ? 8.317 -2.096 -17.436 1.00 88.81 96 ARG A C 1
ATOM 755 O O . ARG A 1 96 ? 8.476 -3.245 -17.842 1.00 88.81 96 ARG A O 1
ATOM 762 N N . LEU A 1 97 ? 7.837 -1.814 -16.227 1.00 89.44 97 LEU A N 1
ATOM 763 C CA . LEU A 1 97 ? 7.439 -2.840 -15.263 1.00 89.44 97 LEU A CA 1
ATOM 764 C C . LEU A 1 97 ? 6.221 -3.626 -15.742 1.00 89.44 97 LEU A C 1
ATOM 766 O O . LEU A 1 97 ? 6.255 -4.851 -15.723 1.00 89.44 97 LEU A O 1
ATOM 770 N N . GLU A 1 98 ? 5.194 -2.956 -16.263 1.00 87.12 98 GLU A N 1
ATOM 771 C CA . GLU A 1 98 ? 3.996 -3.613 -16.812 1.00 87.12 98 GLU A CA 1
ATOM 772 C C . GLU A 1 98 ? 4.307 -4.647 -17.897 1.00 87.12 98 GLU A C 1
ATOM 774 O O . GLU A 1 98 ? 3.584 -5.635 -18.030 1.00 87.12 98 GLU A O 1
ATOM 779 N N . ARG A 1 99 ? 5.391 -4.442 -18.654 1.00 84.81 99 ARG A N 1
ATOM 780 C CA . ARG A 1 99 ? 5.831 -5.356 -19.717 1.00 84.81 99 ARG A CA 1
ATOM 781 C C . ARG A 1 99 ? 6.777 -6.444 -19.217 1.00 84.81 99 ARG A C 1
ATOM 783 O O . ARG A 1 99 ? 6.649 -7.589 -19.634 1.00 84.81 99 ARG A O 1
ATOM 790 N N . ASN A 1 100 ? 7.721 -6.088 -18.346 1.00 86.44 100 ASN A N 1
ATOM 791 C CA . ASN A 1 100 ? 8.896 -6.922 -18.075 1.00 86.44 100 ASN A CA 1
ATOM 792 C C . ASN A 1 100 ? 8.912 -7.570 -16.685 1.00 86.44 100 ASN A C 1
ATOM 794 O O . ASN A 1 100 ? 9.718 -8.472 -16.467 1.00 86.44 100 ASN A O 1
ATOM 798 N N . PHE A 1 101 ? 8.058 -7.140 -15.749 1.00 84.94 101 PHE A N 1
ATOM 799 C CA . PHE A 1 101 ? 8.132 -7.573 -14.349 1.00 84.94 101 PHE A CA 1
ATOM 800 C C . PHE A 1 101 ? 7.963 -9.091 -14.190 1.00 84.94 101 PHE A C 1
ATOM 802 O O . PHE A 1 101 ? 8.859 -9.757 -13.682 1.00 84.94 101 PHE A O 1
ATOM 809 N N . TYR A 1 102 ? 6.868 -9.664 -14.701 1.00 82.75 102 TYR A N 1
ATOM 810 C CA . TYR A 1 102 ? 6.635 -11.114 -14.625 1.00 82.75 102 TYR A CA 1
ATOM 811 C C . TYR A 1 102 ? 7.509 -11.939 -15.576 1.00 82.75 102 TYR A C 1
ATOM 813 O O . TYR A 1 102 ? 7.603 -13.151 -15.416 1.00 82.75 102 TYR A O 1
ATOM 821 N N . ALA A 1 103 ? 8.160 -11.296 -16.547 1.00 83.31 103 ALA A N 1
ATOM 822 C CA . ALA A 1 103 ? 9.129 -11.951 -17.418 1.00 83.31 103 ALA A CA 1
ATOM 823 C C . ALA A 1 103 ? 10.517 -12.081 -16.761 1.00 83.31 103 ALA A C 1
ATOM 825 O O . ALA A 1 103 ? 11.394 -12.721 -17.332 1.00 83.31 103 ALA A O 1
ATOM 826 N N . GLY A 1 104 ? 10.744 -11.451 -15.598 1.00 79.81 104 GLY A N 1
ATOM 827 C CA . GLY A 1 104 ? 12.053 -11.425 -14.938 1.00 79.81 104 GLY A CA 1
ATOM 828 C C . GLY A 1 104 ? 13.110 -10.600 -15.684 1.00 79.81 104 GLY A C 1
ATOM 829 O O . GLY A 1 104 ? 14.289 -10.680 -15.365 1.00 79.81 104 GLY A O 1
ATOM 830 N N . LEU A 1 105 ? 12.702 -9.797 -16.672 1.00 80.75 105 LEU A N 1
ATOM 831 C CA . LEU A 1 105 ? 13.597 -9.024 -17.547 1.00 80.75 105 LEU A CA 1
ATOM 832 C C . LEU A 1 105 ? 13.841 -7.593 -17.044 1.00 80.75 105 LEU A C 1
ATOM 834 O O . LEU A 1 105 ? 14.329 -6.737 -17.781 1.00 80.75 105 LEU A O 1
ATOM 838 N N . PHE A 1 106 ? 13.435 -7.292 -15.812 1.00 85.06 106 PHE A N 1
ATOM 839 C CA . PHE A 1 106 ? 13.536 -5.956 -15.246 1.00 85.06 106 PHE A CA 1
ATOM 840 C C . PHE A 1 106 ? 14.681 -5.877 -14.232 1.00 85.06 106 PHE A C 1
ATOM 842 O O . PHE A 1 106 ? 14.636 -6.533 -13.194 1.00 85.06 106 PHE A O 1
ATOM 849 N N . SER A 1 107 ? 15.680 -5.040 -14.524 1.00 84.50 107 SER A N 1
ATOM 850 C CA . SER A 1 107 ? 16.785 -4.750 -13.606 1.00 84.50 107 SER A CA 1
ATOM 851 C C . SER A 1 107 ? 16.433 -3.587 -12.677 1.00 84.50 107 SER A C 1
ATOM 853 O O . SER A 1 107 ? 16.072 -2.503 -13.143 1.00 84.50 107 SER A O 1
ATOM 855 N N . TRP A 1 108 ? 16.543 -3.819 -11.367 1.00 84.00 108 TRP A N 1
ATOM 856 C CA . TRP A 1 108 ? 16.306 -2.808 -10.331 1.00 84.00 108 TRP A CA 1
ATOM 857 C C . TRP A 1 108 ? 17.563 -2.005 -9.974 1.00 84.00 108 TRP A C 1
ATOM 859 O O . TRP A 1 108 ? 17.433 -0.916 -9.422 1.00 84.00 108 TRP A O 1
ATOM 869 N N . ASP A 1 109 ? 18.764 -2.487 -10.309 1.00 81.12 109 ASP A N 1
ATOM 870 C CA . ASP A 1 109 ? 20.026 -1.837 -9.919 1.00 81.12 109 ASP A CA 1
ATOM 871 C C . ASP A 1 109 ? 20.241 -0.469 -10.592 1.00 81.12 109 ASP A C 1
ATOM 873 O O . ASP A 1 109 ? 20.913 0.396 -10.040 1.00 81.12 109 ASP A O 1
ATOM 877 N N . GLU A 1 110 ? 19.616 -0.227 -11.747 1.00 82.62 110 GLU A N 1
ATOM 878 C CA . GLU A 1 110 ? 19.690 1.056 -12.468 1.00 82.62 110 GLU A CA 1
ATOM 879 C C . GLU A 1 110 ? 18.601 2.061 -12.046 1.00 82.62 110 GLU A C 1
ATOM 881 O O . GLU A 1 110 ? 18.526 3.178 -12.569 1.00 82.62 110 GLU A O 1
ATOM 886 N N . VAL A 1 111 ? 17.696 1.672 -11.145 1.00 85.44 111 VAL A N 1
ATOM 887 C CA . VAL A 1 111 ? 16.537 2.493 -10.786 1.00 85.44 111 VAL A CA 1
ATOM 888 C C . VAL A 1 111 ? 16.929 3.532 -9.741 1.00 85.44 111 VAL A C 1
ATOM 890 O O . VAL A 1 111 ? 17.387 3.207 -8.648 1.00 85.44 111 VAL A O 1
ATOM 893 N N . ASN A 1 112 ? 16.680 4.809 -10.048 1.00 85.94 112 ASN A N 1
ATOM 894 C CA . ASN A 1 112 ? 16.903 5.885 -9.090 1.00 85.94 112 ASN A CA 1
ATOM 895 C C . ASN A 1 112 ? 15.951 5.735 -7.879 1.00 85.94 112 ASN A C 1
ATOM 897 O O . ASN A 1 112 ? 14.733 5.641 -8.076 1.00 85.94 112 ASN A O 1
ATOM 901 N N . PRO A 1 113 ? 16.446 5.802 -6.631 1.00 85.88 113 PRO A N 1
ATOM 902 C CA . PRO A 1 113 ? 15.613 5.602 -5.441 1.00 85.88 113 PRO A CA 1
ATOM 903 C C . PRO A 1 113 ? 14.482 6.627 -5.287 1.00 85.88 113 PRO A C 1
ATOM 905 O O . PRO A 1 113 ? 13.402 6.286 -4.804 1.00 85.88 113 PRO A O 1
ATOM 908 N N . HIS A 1 114 ? 14.655 7.868 -5.759 1.00 87.06 114 HIS A N 1
ATOM 909 C CA . HIS A 1 114 ? 13.572 8.862 -5.779 1.00 87.06 114 HIS A CA 1
ATOM 910 C C . HIS A 1 114 ? 12.462 8.506 -6.773 1.00 87.06 114 HIS A C 1
ATOM 912 O O . HIS A 1 114 ? 11.287 8.806 -6.528 1.00 87.06 114 HIS A O 1
ATOM 918 N N . ASP A 1 115 ? 12.818 7.871 -7.891 1.00 89.12 115 ASP A N 1
ATOM 919 C CA . ASP A 1 115 ? 11.850 7.391 -8.873 1.00 89.12 115 ASP A CA 1
ATOM 920 C C . ASP A 1 115 ? 11.142 6.128 -8.341 1.00 89.12 115 ASP A C 1
ATOM 922 O O . ASP A 1 115 ? 9.922 6.038 -8.461 1.00 89.12 115 ASP A O 1
ATOM 926 N N . ALA A 1 116 ? 11.851 5.218 -7.653 1.00 88.44 116 ALA A N 1
ATOM 927 C CA . ALA A 1 116 ? 11.262 4.056 -6.970 1.00 88.44 116 ALA A CA 1
ATOM 928 C C . ALA A 1 116 ? 10.290 4.468 -5.846 1.00 88.44 116 ALA A C 1
ATOM 930 O O . ALA A 1 116 ? 9.161 3.984 -5.779 1.00 88.44 116 ALA A O 1
ATOM 931 N N . ALA A 1 117 ? 10.666 5.447 -5.020 1.00 87.50 117 ALA A N 1
ATOM 932 C CA . ALA A 1 117 ? 9.787 6.055 -4.022 1.00 87.50 117 ALA A CA 1
ATOM 933 C C . ALA A 1 117 ? 8.555 6.725 -4.661 1.00 87.50 117 ALA A C 1
ATOM 935 O O . ALA A 1 117 ? 7.441 6.669 -4.131 1.00 87.50 117 ALA A O 1
ATOM 936 N N . GLY A 1 118 ? 8.739 7.372 -5.814 1.00 89.25 118 GLY A N 1
ATOM 937 C CA . GLY A 1 118 ? 7.648 7.918 -6.618 1.00 89.25 118 GLY A CA 1
ATOM 938 C C . GLY A 1 118 ? 6.709 6.834 -7.146 1.00 89.25 118 GLY A C 1
ATOM 939 O O . GLY A 1 118 ? 5.490 6.995 -7.089 1.00 89.25 118 GLY A O 1
ATOM 940 N N . LEU A 1 119 ? 7.273 5.717 -7.597 1.00 90.06 119 LEU A N 1
ATOM 941 C CA . LEU A 1 119 ? 6.549 4.560 -8.101 1.00 90.06 119 LEU A CA 1
ATOM 942 C C . LEU A 1 119 ? 5.746 3.860 -6.998 1.00 90.06 119 LEU A C 1
ATOM 944 O O . LEU A 1 119 ? 4.590 3.523 -7.228 1.00 90.06 119 LEU A O 1
ATOM 948 N N . LEU A 1 120 ? 6.301 3.724 -5.788 1.00 88.88 120 LEU A N 1
ATOM 949 C CA . LEU A 1 120 ? 5.583 3.217 -4.613 1.00 88.88 120 LEU A CA 1
ATOM 950 C C . LEU A 1 120 ? 4.324 4.049 -4.337 1.00 88.88 120 LEU A C 1
ATOM 952 O O . LEU A 1 120 ? 3.220 3.519 -4.206 1.00 88.88 120 LEU A O 1
ATOM 956 N N . LYS A 1 121 ? 4.482 5.379 -4.304 1.00 87.75 121 LYS A N 1
ATOM 957 C CA . LYS A 1 121 ? 3.368 6.319 -4.111 1.00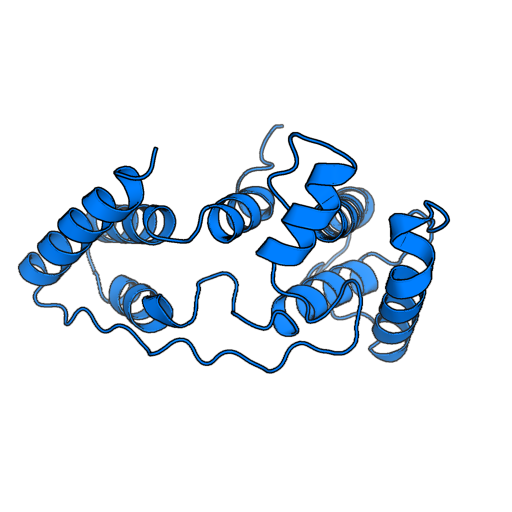 87.75 121 LYS A CA 1
ATOM 958 C C . LYS A 1 121 ? 2.342 6.219 -5.239 1.00 87.75 121 LYS A C 1
ATOM 960 O O . LYS A 1 121 ? 1.141 6.282 -4.977 1.00 87.75 121 LYS A O 1
ATOM 965 N N . LEU A 1 122 ? 2.801 6.069 -6.481 1.00 88.19 122 LEU A N 1
ATOM 966 C CA . LEU A 1 122 ? 1.932 5.903 -7.641 1.00 88.19 122 LEU A CA 1
ATOM 967 C C . LEU A 1 122 ? 1.121 4.607 -7.544 1.00 88.19 122 LEU A C 1
ATOM 969 O O . LEU A 1 122 ? -0.099 4.667 -7.661 1.00 88.19 122 LEU A O 1
ATOM 973 N N . PHE A 1 123 ? 1.775 3.483 -7.245 1.00 87.94 123 PHE A N 1
ATOM 974 C CA . PHE A 1 123 ? 1.137 2.179 -7.091 1.00 87.94 123 PHE A CA 1
ATOM 975 C C . PHE A 1 123 ? 0.001 2.239 -6.067 1.00 87.94 123 PHE A C 1
ATOM 977 O O . PHE A 1 123 ? -1.141 1.928 -6.395 1.00 87.94 123 PHE A O 1
ATOM 984 N N . LEU A 1 124 ? 0.281 2.741 -4.859 1.00 84.94 124 LEU A N 1
ATOM 985 C CA . LEU A 1 124 ? -0.721 2.873 -3.795 1.00 84.94 124 LEU A CA 1
ATOM 986 C C . LEU A 1 124 ? -1.887 3.795 -4.182 1.00 84.94 124 LEU A C 1
ATOM 988 O O . LEU A 1 124 ? -3.020 3.564 -3.761 1.00 84.94 124 LEU A O 1
ATOM 992 N N . ARG A 1 125 ? -1.622 4.840 -4.975 1.00 84.75 125 ARG A N 1
ATOM 993 C CA . ARG A 1 125 ? -2.638 5.796 -5.437 1.00 84.75 125 ARG A CA 1
ATOM 994 C C . ARG A 1 125 ? -3.530 5.228 -6.539 1.00 84.75 125 ARG A C 1
ATOM 996 O O . ARG A 1 125 ? -4.702 5.603 -6.614 1.00 84.75 125 ARG A O 1
ATOM 1003 N N . GLU A 1 126 ? -2.976 4.388 -7.405 1.00 84.44 126 GLU A N 1
ATOM 1004 C CA . GLU A 1 126 ? -3.708 3.784 -8.518 1.00 84.44 126 GLU A CA 1
ATOM 1005 C C . GLU A 1 126 ? -4.551 2.587 -8.093 1.00 84.44 126 GLU A C 1
ATOM 1007 O O . GLU A 1 126 ? -5.490 2.250 -8.809 1.00 84.44 126 GLU A O 1
ATOM 1012 N N . LEU A 1 127 ? -4.302 1.999 -6.916 1.00 82.88 127 LEU A N 1
ATOM 1013 C CA . LEU A 1 127 ? -5.137 0.921 -6.391 1.00 82.88 127 LEU A CA 1
ATOM 1014 C C . LEU A 1 127 ? -6.637 1.288 -6.439 1.00 82.88 127 LEU A C 1
ATOM 1016 O O . LEU A 1 127 ? -7.040 2.369 -5.990 1.00 82.88 127 LEU A O 1
ATOM 1020 N N . PRO A 1 128 ? -7.499 0.378 -6.930 1.00 79.56 128 PRO A N 1
ATOM 1021 C CA . PRO A 1 128 ? -8.922 0.662 -7.096 1.00 79.56 128 PRO A CA 1
ATOM 1022 C C . PRO A 1 128 ? -9.661 0.827 -5.762 1.00 79.56 128 PRO A C 1
ATOM 1024 O O . PRO A 1 128 ? -10.725 1.449 -5.714 1.00 79.56 128 PRO A O 1
ATOM 1027 N N . ALA A 1 129 ? -9.089 0.286 -4.683 1.00 78.38 129 ALA A N 1
ATOM 1028 C CA . ALA A 1 129 ? -9.486 0.523 -3.305 1.00 78.38 129 ALA A CA 1
ATOM 1029 C C . ALA A 1 129 ? -8.248 0.934 -2.490 1.00 78.38 129 ALA A C 1
ATOM 1031 O O . ALA A 1 129 ? -7.194 0.315 -2.652 1.00 78.38 129 ALA A O 1
ATOM 1032 N N . PRO A 1 130 ? -8.351 1.943 -1.605 1.00 78.31 130 PRO A N 1
ATOM 1033 C CA . PRO A 1 130 ? -7.217 2.369 -0.796 1.00 78.31 130 PRO A CA 1
ATOM 1034 C C . PRO A 1 130 ? -6.781 1.251 0.153 1.00 78.31 130 PRO A C 1
ATOM 1036 O O . PRO A 1 130 ? -7.599 0.444 0.601 1.00 78.31 130 PRO A O 1
ATOM 1039 N N . LEU A 1 131 ? -5.498 1.246 0.512 1.00 77.00 131 LEU A N 1
ATOM 1040 C CA . LEU A 1 131 ? -4.908 0.211 1.360 1.00 77.00 131 LEU A CA 1
ATOM 1041 C C . LEU A 1 131 ? -5.575 0.126 2.747 1.00 77.00 131 LEU A C 1
ATOM 1043 O O . LEU A 1 131 ? -5.824 -0.966 3.244 1.00 77.00 131 LEU A O 1
ATOM 1047 N N . LEU A 1 132 ? -5.973 1.266 3.319 1.00 75.25 132 LEU A N 1
ATOM 1048 C CA . LEU A 1 132 ? -6.728 1.333 4.579 1.00 75.25 132 LEU A CA 1
ATOM 1049 C C . LEU A 1 132 ? -8.235 1.068 4.423 1.00 75.25 132 LEU A C 1
ATOM 1051 O O . LEU A 1 132 ? -8.967 1.170 5.399 1.00 75.25 132 LEU A O 1
ATOM 1055 N N . THR A 1 133 ? -8.691 0.696 3.220 1.00 74.88 133 THR A N 1
ATOM 1056 C CA . THR A 1 133 ? -10.092 0.520 2.795 1.00 74.88 133 THR A CA 1
ATOM 1057 C C . THR A 1 133 ? -10.967 1.758 3.012 1.00 74.88 133 THR A C 1
ATOM 1059 O O . THR A 1 133 ? -10.989 2.367 4.075 1.00 74.88 133 THR A O 1
ATOM 1062 N N . ALA A 1 134 ? -11.743 2.152 1.999 1.00 73.31 134 ALA A N 1
ATOM 1063 C CA . ALA A 1 134 ? -12.571 3.358 2.105 1.00 73.31 134 ALA A CA 1
ATOM 1064 C C . ALA A 1 134 ? -13.619 3.256 3.230 1.00 73.31 134 ALA A C 1
ATOM 1066 O O . ALA A 1 134 ? -14.001 4.276 3.797 1.00 73.31 134 ALA A O 1
ATOM 1067 N N . GLU A 1 135 ? -14.035 2.029 3.557 1.00 74.69 135 GLU A N 1
ATOM 1068 C CA . GLU A 1 135 ? -15.041 1.713 4.570 1.00 74.69 135 GLU A CA 1
ATOM 1069 C C . GLU A 1 135 ? -14.644 2.186 5.972 1.00 74.69 135 GLU A C 1
ATOM 1071 O O . GLU A 1 135 ? -15.458 2.829 6.631 1.00 74.69 135 GLU A O 1
ATOM 1076 N N . TYR A 1 136 ? -13.397 1.946 6.395 1.00 77.00 136 TYR A N 1
ATOM 1077 C CA . TYR A 1 136 ? -12.930 2.250 7.755 1.00 77.00 136 TYR A CA 1
ATOM 1078 C C . TYR A 1 136 ? -12.171 3.577 7.880 1.00 77.00 136 TYR A C 1
ATOM 1080 O O . TYR A 1 136 ? -11.810 3.958 8.990 1.00 77.00 136 TYR A O 1
ATOM 1088 N N . LEU A 1 137 ? -11.958 4.324 6.787 1.00 79.25 137 LEU A N 1
ATOM 1089 C CA . LEU A 1 137 ? -11.362 5.671 6.830 1.00 79.25 137 LEU A CA 1
ATOM 1090 C C . LEU A 1 137 ? -11.978 6.601 7.897 1.00 79.25 137 LEU A C 1
ATOM 1092 O O . LEU A 1 137 ? -11.214 7.152 8.689 1.00 79.25 137 LEU A O 1
ATOM 1096 N N . PRO A 1 138 ? -13.315 6.774 7.981 1.00 79.12 138 PRO A N 1
ATOM 1097 C CA . PRO A 1 138 ? -13.926 7.589 9.036 1.00 79.12 138 PRO A CA 1
ATOM 1098 C C . PRO A 1 138 ? -13.601 7.091 10.451 1.00 79.12 138 PRO A C 1
ATOM 1100 O O . PRO A 1 138 ? -13.402 7.910 11.348 1.00 79.12 138 PRO A O 1
ATOM 1103 N N . ALA A 1 139 ? -13.483 5.775 10.648 1.00 80.75 139 ALA A N 1
ATOM 1104 C CA . ALA A 1 139 ? -13.086 5.203 11.928 1.00 80.75 139 ALA A CA 1
ATOM 1105 C C . ALA A 1 139 ? -11.616 5.528 12.255 1.00 80.75 139 ALA A C 1
ATOM 1107 O O . ALA A 1 139 ? -11.333 5.998 13.353 1.00 80.75 139 ALA A O 1
ATOM 1108 N N . PHE A 1 140 ? -10.688 5.418 11.295 1.00 82.94 140 PHE A N 1
ATOM 1109 C CA . PHE A 1 140 ? -9.293 5.855 11.483 1.00 82.94 140 PHE A CA 1
ATOM 1110 C C . PHE A 1 140 ? -9.176 7.345 11.844 1.00 82.94 140 PHE A C 1
ATOM 1112 O O . PHE A 1 140 ? -8.332 7.722 12.657 1.00 82.94 140 PHE A O 1
ATOM 1119 N N . THR A 1 141 ? -10.022 8.208 11.275 1.00 83.06 141 THR A N 1
ATOM 1120 C CA . THR A 1 141 ? -10.071 9.630 11.647 1.00 83.06 141 THR A CA 1
ATOM 1121 C C . THR A 1 141 ? -10.640 9.832 13.052 1.00 83.06 141 THR A C 1
ATOM 1123 O O . THR A 1 141 ? -10.130 10.665 13.799 1.00 83.06 141 THR A O 1
ATOM 1126 N N . ALA A 1 142 ? -11.664 9.068 13.441 1.00 82.12 142 ALA A N 1
ATOM 1127 C CA . ALA A 1 142 ? -12.260 9.149 14.774 1.00 82.12 142 ALA A CA 1
ATOM 1128 C C . ALA A 1 142 ? -11.265 8.773 15.882 1.00 82.12 142 ALA A C 1
ATOM 1130 O O . ALA A 1 142 ? -11.243 9.431 16.917 1.00 82.12 142 ALA A O 1
ATOM 1131 N N . VAL A 1 143 ? -10.375 7.805 15.638 1.00 85.31 143 VAL A N 1
ATOM 1132 C CA . VAL A 1 143 ? -9.340 7.397 16.605 1.00 85.31 143 VAL A CA 1
ATOM 1133 C C . VAL A 1 143 ? -8.391 8.536 16.986 1.00 85.31 143 VAL A C 1
ATOM 1135 O O . VAL A 1 143 ? -7.896 8.575 18.108 1.00 85.31 143 VAL A O 1
ATOM 1138 N N . GLN A 1 144 ? -8.161 9.510 16.101 1.00 82.19 144 GLN A N 1
ATOM 1139 C CA . GLN A 1 144 ? -7.325 10.674 16.426 1.00 82.19 144 GLN A CA 1
ATOM 1140 C C . GLN A 1 144 ? -7.949 11.584 17.491 1.00 82.19 144 GLN A C 1
ATOM 1142 O O . GLN A 1 144 ? -7.226 12.349 18.120 1.00 82.19 144 GLN A O 1
ATOM 1147 N N . LYS A 1 145 ? -9.270 11.499 17.695 1.00 81.94 145 LYS A N 1
ATOM 1148 C CA . LYS A 1 145 ? -10.005 12.269 18.707 1.00 81.94 145 LYS A CA 1
ATOM 1149 C C . LYS A 1 145 ? -9.913 11.650 20.105 1.00 81.94 145 LYS A C 1
ATOM 1151 O O . LYS A 1 145 ? -10.342 12.284 21.061 1.00 81.94 145 LYS A O 1
ATOM 1156 N N . ILE A 1 146 ? -9.385 10.429 20.225 1.00 83.56 146 ILE A N 1
ATOM 1157 C CA . ILE A 1 146 ? -9.202 9.748 21.508 1.00 83.56 146 ILE A CA 1
ATOM 1158 C C . ILE A 1 146 ? -7.999 10.369 22.222 1.00 83.56 146 ILE A C 1
ATOM 1160 O O . ILE A 1 146 ? -6.876 10.327 21.714 1.00 83.56 146 ILE A O 1
ATOM 1164 N N . THR A 1 147 ? -8.244 10.934 23.403 1.00 84.38 147 THR A N 1
ATOM 1165 C CA . THR A 1 147 ? -7.221 11.591 24.228 1.00 84.38 147 THR A CA 1
ATOM 1166 C C . THR A 1 147 ? -6.295 10.581 24.906 1.00 84.38 147 THR A C 1
ATOM 1168 O O . THR A 1 147 ? -5.098 10.829 25.031 1.00 84.38 147 THR A O 1
ATOM 1171 N N . ASP A 1 148 ? -6.835 9.433 25.327 1.00 89.38 148 ASP A N 1
ATOM 1172 C CA . ASP A 1 148 ? -6.066 8.388 25.998 1.00 89.38 148 ASP A CA 1
ATOM 1173 C C . ASP A 1 148 ? -5.229 7.565 25.006 1.00 89.38 148 ASP A C 1
ATOM 1175 O O . ASP A 1 148 ? -5.742 6.974 24.052 1.00 89.38 148 ASP A O 1
ATOM 1179 N N . LEU A 1 149 ? -3.918 7.496 25.248 1.00 88.06 149 LEU A N 1
ATOM 1180 C CA . LEU A 1 149 ? -2.981 6.811 24.358 1.00 88.06 149 LEU A CA 1
ATOM 1181 C C . LEU A 1 149 ? -3.243 5.300 24.285 1.00 88.06 149 LEU A C 1
ATOM 1183 O O . LEU A 1 149 ? -3.126 4.711 23.209 1.00 88.06 149 LEU A O 1
ATOM 1187 N N . LYS A 1 150 ? -3.605 4.663 25.402 1.00 86.75 150 LYS A N 1
ATOM 1188 C CA . LYS A 1 150 ? -3.807 3.211 25.464 1.00 86.75 150 LYS A CA 1
ATOM 1189 C C . LYS A 1 150 ? -5.048 2.807 24.673 1.00 86.75 150 LYS A C 1
ATOM 1191 O O . LYS A 1 150 ? -4.972 1.901 23.844 1.00 86.75 150 LYS A O 1
ATOM 1196 N N . GLN A 1 151 ? -6.154 3.518 24.863 1.00 84.44 151 GLN A N 1
ATOM 1197 C CA . GLN A 1 151 ? -7.385 3.328 24.096 1.00 84.44 151 GLN A CA 1
ATOM 1198 C C . GLN A 1 151 ? -7.175 3.646 22.615 1.00 84.44 151 GLN A C 1
ATOM 1200 O O . GLN A 1 151 ? -7.650 2.908 21.753 1.00 84.44 151 GLN A O 1
ATOM 1205 N N . ARG A 1 152 ? -6.399 4.690 22.300 1.00 86.44 152 ARG A N 1
ATOM 1206 C CA . ARG A 1 152 ? -6.043 5.034 20.920 1.00 86.44 152 ARG A CA 1
ATOM 1207 C C . ARG A 1 152 ? -5.263 3.912 20.233 1.00 86.44 152 ARG A C 1
ATOM 1209 O O . ARG A 1 152 ? -5.599 3.542 19.110 1.00 86.44 152 ARG A O 1
ATOM 1216 N N . LEU A 1 153 ? -4.252 3.346 20.893 1.00 86.19 153 LEU A N 1
ATOM 1217 C CA . LEU A 1 153 ? -3.481 2.215 20.364 1.00 86.19 153 LEU A CA 1
ATOM 1218 C C . LEU A 1 153 ? -4.341 0.956 20.216 1.00 86.19 153 LEU A C 1
ATOM 1220 O O . LEU A 1 153 ? -4.258 0.277 19.193 1.00 86.19 153 LEU A O 1
ATOM 1224 N N . GLN A 1 154 ? -5.203 0.668 21.194 1.00 85.31 154 GLN A N 1
ATOM 1225 C CA . GLN A 1 154 ? -6.140 -0.454 21.129 1.00 85.31 154 GLN A CA 1
ATOM 1226 C C . GLN A 1 154 ? -7.091 -0.316 19.934 1.00 85.31 154 GLN A C 1
ATOM 1228 O O . GLN A 1 154 ? -7.237 -1.258 19.155 1.00 85.31 154 GLN A O 1
ATOM 1233 N N . ALA A 1 155 ? -7.673 0.868 19.735 1.00 85.00 155 ALA A N 1
ATOM 1234 C CA . ALA A 1 155 ? -8.550 1.159 18.608 1.00 85.00 155 ALA A CA 1
ATOM 1235 C C . ALA A 1 155 ? -7.827 1.023 17.257 1.00 85.00 155 ALA A C 1
ATOM 1237 O O . ALA A 1 155 ? -8.367 0.418 16.331 1.00 85.00 155 ALA A O 1
ATOM 1238 N N . LEU A 1 156 ? -6.588 1.524 17.141 1.00 85.31 156 LEU A N 1
ATOM 1239 C CA . LEU A 1 156 ? -5.767 1.344 15.936 1.00 85.31 156 LEU A CA 1
ATOM 1240 C C . LEU A 1 156 ? -5.494 -0.134 15.647 1.00 85.31 156 LEU A C 1
ATOM 1242 O O . LEU A 1 156 ? -5.634 -0.567 14.504 1.00 85.31 156 LEU A O 1
ATOM 1246 N N . ASN A 1 157 ? -5.132 -0.914 16.665 1.00 85.06 157 ASN A N 1
ATOM 1247 C CA . ASN A 1 157 ? -4.843 -2.333 16.495 1.00 85.06 157 ASN A CA 1
ATOM 1248 C C . ASN A 1 157 ? -6.090 -3.111 16.045 1.00 85.06 157 ASN A C 1
ATOM 1250 O O . ASN A 1 157 ? -6.028 -3.890 15.095 1.00 85.06 157 ASN A O 1
ATOM 1254 N N . LEU A 1 158 ? -7.244 -2.847 16.666 1.00 84.50 158 LEU A N 1
ATOM 1255 C CA . LEU A 1 158 ? -8.520 -3.446 16.270 1.00 84.50 158 LEU A CA 1
ATOM 1256 C C . LEU A 1 158 ? -8.900 -3.066 14.832 1.00 84.50 158 LEU A C 1
ATOM 1258 O O . LEU A 1 158 ? -9.261 -3.944 14.051 1.00 84.50 158 LEU A O 1
ATOM 1262 N N . LEU A 1 159 ? -8.735 -1.797 14.439 1.00 83.50 159 LEU A N 1
ATOM 1263 C CA . LEU A 1 159 ? -8.965 -1.362 13.057 1.00 83.50 159 LEU A CA 1
ATOM 1264 C C . LEU A 1 159 ? -8.074 -2.103 12.062 1.00 83.50 159 LEU A C 1
ATOM 1266 O O . LEU A 1 159 ? -8.562 -2.548 11.024 1.00 83.50 159 LEU A O 1
ATOM 1270 N N . ILE A 1 160 ? -6.787 -2.280 12.378 1.00 83.62 160 ILE A N 1
ATOM 1271 C CA . ILE A 1 160 ? -5.872 -3.057 11.537 1.00 83.62 160 ILE A CA 1
ATOM 1272 C C . ILE A 1 160 ? -6.360 -4.503 11.428 1.00 83.62 160 ILE A C 1
ATOM 1274 O O . ILE A 1 160 ? -6.354 -5.051 10.333 1.00 83.62 160 ILE A O 1
ATOM 1278 N N . LEU A 1 161 ? -6.821 -5.126 12.516 1.00 82.69 161 LEU A N 1
ATOM 1279 C CA . LEU A 1 161 ? -7.300 -6.513 12.503 1.00 82.69 161 LEU A CA 1
ATOM 1280 C C . LEU A 1 161 ? -8.564 -6.721 11.660 1.00 82.69 161 LEU A C 1
ATOM 1282 O O . LEU A 1 161 ? -8.702 -7.797 11.069 1.00 82.69 161 LEU A O 1
ATOM 1286 N N . VAL A 1 162 ? -9.435 -5.711 11.579 1.00 83.12 162 VAL A N 1
ATOM 1287 C CA . VAL A 1 162 ? -10.670 -5.722 10.776 1.00 83.12 162 VAL A CA 1
ATOM 1288 C C . VAL A 1 162 ? -10.386 -5.622 9.270 1.00 83.12 162 VAL A C 1
ATOM 1290 O O . VAL A 1 162 ? -11.184 -6.106 8.465 1.00 83.12 162 VAL A O 1
ATOM 1293 N N . LEU A 1 163 ? -9.249 -5.047 8.860 1.00 81.75 163 LEU A N 1
ATOM 1294 C CA . LEU A 1 163 ? -8.896 -4.936 7.441 1.00 81.75 163 LEU A CA 1
ATOM 1295 C C . LEU A 1 163 ? -8.771 -6.319 6.762 1.00 81.75 163 LEU A C 1
ATOM 1297 O O . LEU A 1 163 ? -8.373 -7.300 7.400 1.00 81.75 163 LEU A O 1
ATOM 1301 N N . PRO A 1 164 ? -9.033 -6.408 5.441 1.00 80.88 164 PRO A N 1
ATOM 1302 C CA . PRO A 1 164 ? -8.802 -7.627 4.673 1.00 80.88 164 PRO A CA 1
ATOM 1303 C C . PRO A 1 164 ? -7.361 -8.120 4.811 1.00 80.88 164 PRO A C 1
ATOM 1305 O O . PRO A 1 164 ? -6.428 -7.319 4.851 1.00 80.88 164 PRO A O 1
ATOM 1308 N N . GLU A 1 165 ? -7.165 -9.439 4.823 1.00 78.56 165 GLU A N 1
ATOM 1309 C CA . GLU A 1 165 ? -5.846 -10.051 5.030 1.00 78.56 165 GLU A CA 1
ATOM 1310 C C . GLU A 1 165 ? -4.782 -9.505 4.068 1.00 78.56 165 GLU A C 1
ATOM 1312 O O . GLU A 1 165 ? -3.716 -9.098 4.520 1.00 78.56 165 GLU A O 1
ATOM 1317 N N . ALA A 1 166 ? -5.115 -9.388 2.778 1.00 78.00 166 ALA A N 1
ATOM 1318 C CA . ALA A 1 166 ? -4.254 -8.798 1.754 1.00 78.00 166 ALA A CA 1
ATOM 1319 C C . ALA A 1 166 ? -3.787 -7.381 2.120 1.00 78.00 166 ALA A C 1
ATOM 1321 O O . ALA A 1 166 ? -2.599 -7.070 2.054 1.00 78.00 166 ALA A O 1
ATOM 1322 N N . ASN A 1 167 ? -4.715 -6.525 2.552 1.00 81.75 167 ASN A N 1
ATOM 1323 C CA . ASN A 1 167 ? -4.433 -5.151 2.953 1.00 81.75 167 ASN A CA 1
ATOM 1324 C C . ASN A 1 167 ? -3.570 -5.107 4.219 1.00 81.75 167 ASN A C 1
ATOM 1326 O O . ASN A 1 167 ? -2.617 -4.336 4.274 1.00 81.75 167 ASN A O 1
ATOM 1330 N N . ARG A 1 168 ? -3.859 -5.957 5.213 1.00 80.31 168 ARG A N 1
ATOM 1331 C CA . ARG A 1 168 ? -3.074 -6.047 6.455 1.00 80.31 168 ARG A CA 1
ATOM 1332 C C . ARG A 1 168 ? -1.646 -6.493 6.201 1.00 80.31 168 ARG A C 1
ATOM 1334 O O . ARG A 1 168 ? -0.730 -5.856 6.701 1.00 80.31 168 ARG A O 1
ATOM 1341 N N . SER A 1 169 ? -1.452 -7.577 5.454 1.00 80.31 169 SER A N 1
ATOM 1342 C CA . SER A 1 169 ? -0.113 -8.088 5.148 1.00 80.31 169 SER A CA 1
ATOM 1343 C C . SER A 1 169 ? 0.683 -7.052 4.362 1.00 80.31 169 SER A C 1
ATOM 1345 O O . SER A 1 169 ? 1.834 -6.784 4.681 1.00 80.31 169 SER A O 1
ATOM 1347 N N . THR A 1 170 ? 0.028 -6.379 3.417 1.00 81.31 170 THR A N 1
ATOM 1348 C CA . THR A 1 170 ? 0.629 -5.295 2.636 1.00 81.31 170 THR A CA 1
ATOM 1349 C C . THR A 1 170 ? 0.987 -4.071 3.491 1.00 81.31 170 THR A C 1
ATOM 1351 O O . THR A 1 170 ? 2.008 -3.447 3.236 1.00 81.31 170 THR A O 1
ATOM 1354 N N . LEU A 1 171 ? 0.189 -3.724 4.511 1.00 78.81 171 LEU A N 1
ATOM 1355 C CA . LEU A 1 171 ? 0.509 -2.661 5.479 1.00 78.81 171 LEU A CA 1
ATOM 1356 C C . LEU A 1 171 ? 1.643 -3.047 6.425 1.00 78.81 171 LEU A C 1
ATOM 1358 O O . LEU A 1 171 ? 2.402 -2.185 6.847 1.00 78.81 171 LEU A O 1
ATOM 1362 N N . LYS A 1 172 ? 1.738 -4.328 6.777 1.00 75.00 172 LYS A N 1
ATOM 1363 C CA . LYS A 1 172 ? 2.745 -4.835 7.706 1.00 75.00 172 LYS A CA 1
ATOM 1364 C C . LYS A 1 172 ? 4.157 -4.739 7.149 1.00 75.00 172 LYS A C 1
ATOM 1366 O O . LYS A 1 172 ? 5.039 -4.372 7.904 1.00 75.00 172 LYS A O 1
ATOM 1371 N N . VAL A 1 173 ? 4.366 -5.012 5.861 1.00 69.75 173 VAL A N 1
ATOM 1372 C CA . VAL A 1 173 ? 5.709 -4.971 5.249 1.00 69.75 173 VAL A CA 1
ATOM 1373 C C . VAL A 1 173 ? 6.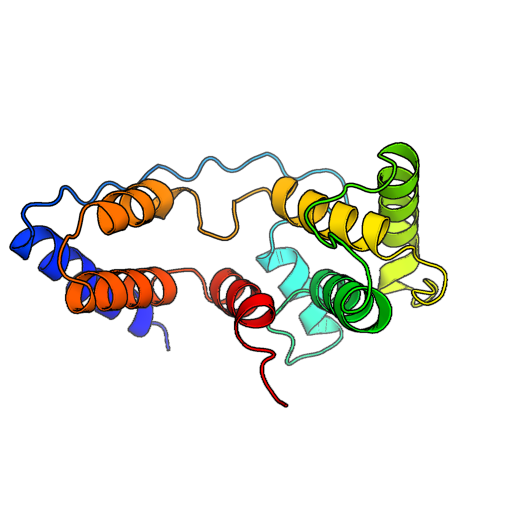406 -3.615 5.441 1.00 69.75 173 VAL A C 1
ATOM 1375 O O . VAL A 1 173 ? 7.461 -3.601 6.060 1.00 69.75 173 VAL A O 1
ATOM 1378 N N . PRO A 1 174 ? 5.824 -2.463 5.051 1.00 59.00 174 PRO A N 1
ATOM 1379 C CA . PRO A 1 174 ? 6.463 -1.167 5.280 1.00 59.00 174 PRO A CA 1
ATOM 1380 C C . PRO A 1 174 ? 6.527 -0.740 6.760 1.00 59.00 174 PRO A C 1
ATOM 1382 O O . PRO A 1 174 ? 7.126 0.289 7.052 1.00 59.00 174 PRO A O 1
ATOM 1385 N N . LEU A 1 175 ? 5.875 -1.460 7.684 1.00 53.44 175 LEU A N 1
ATOM 1386 C CA . LEU A 1 175 ? 5.811 -1.122 9.114 1.00 53.44 175 LEU A CA 1
ATOM 1387 C C . LEU A 1 175 ? 6.634 -2.058 10.019 1.00 53.44 175 LEU A C 1
ATOM 1389 O O . LEU A 1 175 ? 6.801 -1.727 11.189 1.00 53.44 175 LEU A O 1
ATOM 1393 N N . LEU A 1 176 ? 7.081 -3.224 9.537 1.00 43.19 176 LEU A N 1
ATOM 1394 C CA . LEU A 1 176 ? 7.654 -4.292 10.374 1.00 43.19 176 LEU A CA 1
ATOM 1395 C C . LEU A 1 176 ? 9.004 -4.839 9.900 1.00 43.19 176 LEU A C 1
ATOM 1397 O O . LEU A 1 176 ? 9.542 -5.703 10.590 1.00 43.19 176 LEU A O 1
ATOM 1401 N N . ASP A 1 177 ? 9.595 -4.331 8.815 1.00 41.59 177 ASP A N 1
ATOM 1402 C CA . ASP A 1 177 ? 11.012 -4.606 8.533 1.00 41.59 177 ASP A CA 1
ATOM 1403 C C . ASP A 1 177 ? 11.915 -3.703 9.397 1.00 41.59 177 ASP A C 1
ATOM 1405 O O . ASP A 1 177 ? 12.630 -2.811 8.958 1.00 41.59 177 ASP A O 1
ATOM 1409 N N . THR A 1 178 ? 11.798 -3.896 10.710 1.00 38.81 178 THR A N 1
ATOM 1410 C CA . THR A 1 178 ? 12.838 -3.581 11.690 1.00 38.81 178 THR A CA 1
ATOM 1411 C C . THR A 1 178 ? 13.350 -4.912 12.224 1.00 38.81 178 THR A C 1
ATOM 1413 O O . THR A 1 178 ? 13.196 -5.217 13.405 1.00 38.81 178 THR A O 1
ATOM 1416 N N . SER A 1 179 ? 13.859 -5.762 11.334 1.00 34.38 179 SER A N 1
ATOM 1417 C CA . SER A 1 179 ? 14.745 -6.856 11.730 1.00 34.38 179 SER A CA 1
ATOM 1418 C C . SER A 1 179 ? 16.167 -6.415 11.409 1.00 34.38 179 SER A C 1
ATOM 1420 O O . SER A 1 179 ? 16.703 -6.710 10.346 1.00 34.38 179 SER A O 1
ATOM 1422 N N . LEU A 1 180 ? 16.719 -5.639 12.341 1.00 34.31 180 LEU A N 1
ATOM 1423 C CA . LEU A 1 180 ? 18.151 -5.438 12.538 1.00 34.31 180 LEU A CA 1
ATOM 1424 C C . LEU A 1 180 ? 18.538 -6.225 13.790 1.00 34.31 180 LEU A C 1
ATOM 1426 O O . LEU A 1 180 ? 17.779 -6.117 14.783 1.00 34.31 180 LEU A O 1
#

Organism: Engystomops pustulosus (NCBI:txid76066)

Radius of gyration: 18.23 Å; chains: 1; bounding box: 41×35×46 Å

Secondary structure (DSSP, 8-state):
-THHHHHHHHHHHHHHHHTT----------PPPPS-SSTTS-HHHHHHHHHHHSTT--S-HHHHHHHHHHHHHHTTSTTTTTSPPPHHHHHHHHHHHHHHTTTT---STT--HHHHHHHHHHHHHHSSS-TT-TTTHHHHHHHTT---HHHHHHHHHHHHHHS-HHHHHHHHHHHH----